Protein AF-A0A5V8U601-F1 (afdb_monomer_lite)

pLDDT: mean 76.25, std 15.04, range [41.66, 95.56]

Structure (mmCIF, N/CA/C/O backbone):
data_AF-A0A5V8U601-F1
#
_entry.id   AF-A0A5V8U601-F1
#
loop_
_atom_site.group_PDB
_atom_sit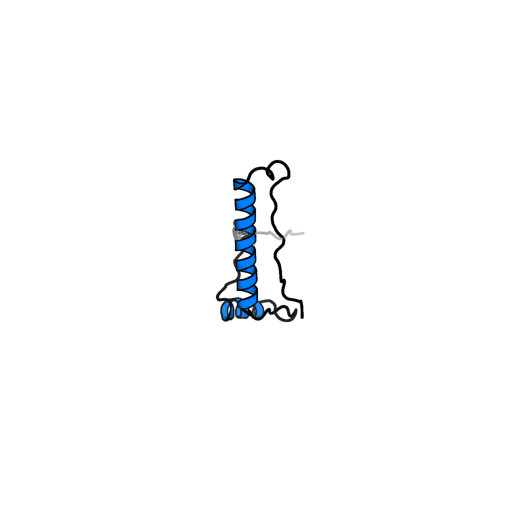e.id
_atom_site.type_symbol
_atom_site.label_atom_id
_atom_site.label_alt_id
_atom_site.label_comp_id
_atom_site.label_asym_id
_atom_site.label_entity_id
_atom_site.label_seq_id
_atom_site.pdbx_PDB_ins_code
_atom_site.Cartn_x
_atom_site.Cartn_y
_atom_site.Cartn_z
_atom_site.occupancy
_atom_site.B_iso_or_equiv
_atom_site.auth_seq_id
_atom_site.auth_comp_id
_atom_site.auth_asym_id
_atom_site.auth_atom_id
_atom_site.pdbx_PDB_model_num
ATOM 1 N N . MET A 1 1 ? 19.802 -7.777 -0.254 1.00 47.41 1 MET A N 1
ATOM 2 C CA . MET A 1 1 ? 18.414 -7.959 -0.720 1.00 47.41 1 MET A CA 1
ATOM 3 C C . MET A 1 1 ? 17.529 -7.400 0.376 1.00 47.41 1 MET A C 1
ATOM 5 O O . MET A 1 1 ? 17.734 -7.796 1.516 1.00 47.41 1 MET A O 1
ATOM 9 N N . ALA A 1 2 ? 16.700 -6.393 0.093 1.00 56.62 2 ALA A N 1
ATOM 10 C CA . ALA A 1 2 ? 15.783 -5.867 1.104 1.00 56.62 2 ALA A CA 1
ATOM 11 C C . ALA A 1 2 ? 14.822 -6.995 1.510 1.00 56.62 2 ALA A C 1
ATOM 13 O O . ALA A 1 2 ? 14.367 -7.736 0.639 1.00 56.62 2 ALA A O 1
ATOM 14 N N . ALA A 1 3 ? 14.598 -7.176 2.810 1.00 63.75 3 ALA A N 1
ATOM 15 C CA . ALA A 1 3 ? 13.650 -8.169 3.296 1.00 63.75 3 ALA A CA 1
ATOM 16 C C . ALA A 1 3 ? 12.241 -7.807 2.803 1.00 63.75 3 ALA A C 1
ATOM 18 O O . ALA A 1 3 ? 11.892 -6.625 2.765 1.00 63.75 3 ALA A O 1
ATOM 19 N N . LEU A 1 4 ? 11.461 -8.812 2.400 1.00 67.25 4 LEU A N 1
ATOM 20 C CA . LEU A 1 4 ? 10.045 -8.626 2.091 1.00 67.25 4 LEU A CA 1
ATOM 21 C C . LEU A 1 4 ? 9.331 -8.170 3.366 1.00 67.25 4 LEU A C 1
ATOM 23 O O . LEU A 1 4 ? 9.653 -8.629 4.462 1.00 67.25 4 LEU A O 1
ATOM 27 N N . LEU A 1 5 ? 8.395 -7.236 3.227 1.00 77.88 5 LEU A N 1
ATOM 28 C CA . LEU A 1 5 ? 7.604 -6.772 4.356 1.00 77.88 5 LEU A CA 1
ATOM 29 C C . LEU A 1 5 ? 6.583 -7.863 4.708 1.00 77.88 5 LEU A C 1
ATOM 31 O O . LEU A 1 5 ? 5.787 -8.249 3.856 1.00 77.88 5 LEU A O 1
ATOM 35 N N . GLU A 1 6 ? 6.623 -8.360 5.944 1.00 82.38 6 GLU A N 1
ATOM 36 C CA . GLU A 1 6 ? 5.767 -9.471 6.389 1.00 82.38 6 GLU A CA 1
ATOM 37 C C . GLU A 1 6 ? 4.395 -9.001 6.896 1.00 82.38 6 GLU A C 1
ATOM 39 O O . GLU A 1 6 ? 3.407 -9.719 6.771 1.00 82.38 6 GLU A O 1
ATOM 44 N N . SER A 1 7 ? 4.306 -7.786 7.441 1.00 87.25 7 SER A N 1
ATOM 45 C CA . SER A 1 7 ? 3.075 -7.255 8.030 1.00 87.25 7 SER A CA 1
ATOM 46 C C . SER A 1 7 ? 2.817 -5.811 7.627 1.00 87.25 7 SER A C 1
ATOM 48 O O . SER A 1 7 ? 3.743 -4.995 7.577 1.00 87.25 7 SER A O 1
ATOM 50 N N . ILE A 1 8 ? 1.546 -5.473 7.425 1.00 90.44 8 ILE A N 1
ATOM 51 C CA . ILE A 1 8 ? 1.120 -4.087 7.217 1.00 90.44 8 ILE A CA 1
ATOM 52 C C . ILE A 1 8 ? 1.285 -3.231 8.482 1.00 90.44 8 ILE A C 1
ATOM 54 O O . ILE A 1 8 ? 1.386 -3.739 9.598 1.00 90.44 8 ILE A O 1
ATOM 58 N N . ILE A 1 9 ? 1.259 -1.908 8.309 1.00 91.12 9 ILE A N 1
ATOM 59 C CA . ILE A 1 9 ? 1.044 -0.972 9.416 1.00 91.12 9 ILE A CA 1
ATOM 60 C C . ILE A 1 9 ? -0.473 -0.912 9.661 1.00 91.12 9 ILE A C 1
ATOM 62 O O . ILE A 1 9 ? -1.187 -0.410 8.790 1.00 91.12 9 ILE A O 1
ATOM 66 N N . PRO A 1 10 ? -0.983 -1.426 10.792 1.00 89.12 10 PRO A N 1
ATOM 67 C CA . PRO A 1 10 ? -2.417 -1.469 11.055 1.00 89.12 10 PRO A CA 1
ATOM 68 C C . PRO A 1 10 ? -3.007 -0.071 11.255 1.00 89.12 10 PRO A C 1
ATOM 70 O O . PRO A 1 10 ? -2.398 0.807 11.874 1.00 89.12 10 PRO A O 1
ATOM 73 N N . ALA A 1 11 ? -4.222 0.110 10.752 1.00 91.06 11 ALA A N 1
ATOM 74 C CA . ALA A 1 11 ? -5.074 1.246 11.057 1.00 91.06 11 ALA A CA 1
ATOM 75 C C . ALA A 1 11 ? -5.854 0.978 12.352 1.00 91.06 11 ALA A C 1
ATOM 77 O O . ALA A 1 11 ? -6.300 -0.143 12.596 1.00 91.06 11 ALA A O 1
ATOM 78 N N . TYR A 1 12 ? -6.046 2.016 13.163 1.00 90.81 12 TYR A N 1
ATOM 79 C CA . TYR A 1 12 ? -6.762 1.925 14.433 1.00 90.81 12 TYR A CA 1
ATOM 80 C C . TYR A 1 12 ? -7.856 2.991 14.518 1.00 90.81 12 TYR A C 1
ATOM 82 O O . TYR A 1 12 ? -7.658 4.100 14.005 1.00 90.81 12 TYR A O 1
ATOM 90 N N . PRO A 1 13 ? -8.977 2.699 15.197 1.00 90.38 13 PRO A N 1
ATOM 91 C CA . PRO A 1 13 ? -9.971 3.711 15.512 1.00 90.38 13 PRO A CA 1
ATOM 92 C C . PRO A 1 13 ? -9.406 4.748 16.491 1.00 90.38 13 PRO A C 1
ATOM 94 O O . PRO A 1 13 ? -8.475 4.483 17.257 1.00 90.38 13 PRO A O 1
ATOM 97 N N . TYR A 1 14 ? -9.997 5.945 16.505 1.00 89.12 14 TYR A N 1
ATOM 98 C CA . TYR A 1 14 ? -9.723 6.906 17.573 1.00 89.12 14 TYR A CA 1
ATOM 99 C C . TYR A 1 14 ? -10.174 6.339 18.921 1.00 89.12 14 TYR A C 1
ATOM 101 O O . TYR A 1 14 ? -11.170 5.624 19.005 1.00 89.12 14 TYR A O 1
ATOM 109 N N . THR A 1 15 ? -9.480 6.719 19.996 1.00 88.50 15 THR A N 1
ATOM 110 C CA . THR A 1 15 ? -9.727 6.201 21.355 1.00 88.50 15 THR A CA 1
ATOM 111 C C . THR A 1 15 ? -11.172 6.368 21.827 1.00 88.50 15 THR A C 1
ATOM 113 O O . THR A 1 15 ? -11.642 5.565 22.617 1.00 88.50 15 THR A O 1
ATOM 116 N N . GLN A 1 16 ? -11.876 7.382 21.324 1.00 89.50 16 GLN A N 1
ATOM 117 C CA . GLN A 1 16 ? -13.272 7.694 21.652 1.00 89.50 16 GLN A CA 1
ATOM 118 C C . GLN A 1 16 ? -14.284 6.698 21.067 1.00 89.50 16 GLN A C 1
ATOM 120 O O . GLN A 1 16 ? -15.413 6.646 21.537 1.00 89.50 16 GLN A O 1
ATOM 125 N N . TYR A 1 17 ? -13.898 5.949 20.031 1.00 86.62 17 TYR A N 1
ATOM 126 C CA . TYR A 1 17 ? -14.764 5.017 19.300 1.00 86.62 17 TYR A CA 1
ATOM 127 C C . TYR A 1 17 ? -14.332 3.560 19.473 1.00 86.62 17 TYR A C 1
ATOM 129 O O . TYR A 1 17 ? -14.825 2.679 18.780 1.00 86.62 17 TYR A O 1
ATOM 137 N N . ASN A 1 18 ? -13.392 3.303 20.381 1.00 86.12 18 ASN A N 1
ATOM 138 C CA . ASN A 1 18 ? -12.878 1.960 20.637 1.00 86.12 18 ASN A CA 1
ATOM 139 C C . ASN A 1 18 ? -13.917 1.063 21.336 1.00 86.12 18 ASN A C 1
ATOM 141 O O . ASN A 1 18 ? -13.817 -0.158 21.315 1.00 86.12 18 ASN A O 1
ATOM 145 N N . ASP A 1 19 ? -14.918 1.690 21.953 1.00 89.88 19 ASP A N 1
ATOM 146 C CA . ASP A 1 19 ? -15.990 1.031 22.695 1.00 89.88 19 ASP A CA 1
ATOM 147 C C . ASP A 1 19 ? -17.109 0.535 21.759 1.00 89.88 19 ASP A C 1
ATOM 149 O O . ASP A 1 19 ? -17.948 -0.268 22.167 1.00 89.88 19 ASP A O 1
ATOM 153 N N . ASP A 1 20 ? -17.140 1.036 20.518 1.00 92.44 20 ASP A N 1
ATOM 154 C CA . ASP A 1 20 ? -18.151 0.705 19.520 1.00 92.44 20 ASP A CA 1
ATOM 155 C C . ASP A 1 20 ? -17.709 -0.525 18.700 1.00 92.44 20 ASP A C 1
ATOM 157 O O . ASP A 1 20 ? -16.725 -0.454 17.951 1.00 92.44 20 ASP A O 1
ATOM 161 N N . PRO A 1 21 ? -18.421 -1.661 18.815 1.00 92.69 21 PRO A N 1
ATOM 162 C CA . PRO A 1 21 ? -18.032 -2.898 18.149 1.00 92.69 21 PRO A CA 1
ATOM 163 C C . PRO A 1 21 ? -18.129 -2.814 16.622 1.00 92.69 21 PRO A C 1
ATOM 165 O O . PRO A 1 21 ? -17.356 -3.491 15.942 1.00 92.69 21 PRO A O 1
ATOM 168 N N . ASP A 1 22 ? -19.024 -1.991 16.071 1.00 93.62 22 ASP A N 1
ATOM 169 C CA . ASP A 1 22 ? -19.192 -1.864 14.621 1.00 93.62 22 ASP A CA 1
ATOM 170 C C . ASP A 1 22 ? -18.015 -1.090 14.012 1.00 93.62 22 ASP A C 1
ATOM 172 O O . ASP A 1 22 ? -17.501 -1.449 12.947 1.00 93.62 22 ASP A O 1
ATOM 176 N N . ILE A 1 23 ? -17.534 -0.061 14.717 1.00 90.19 23 ILE 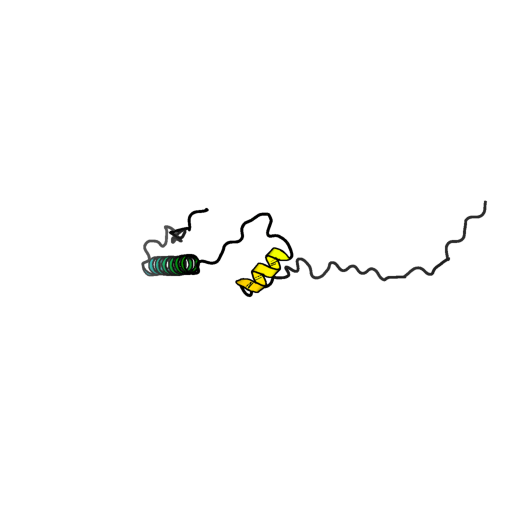A N 1
ATOM 177 C CA . ILE A 1 23 ? -16.368 0.719 14.288 1.00 90.19 23 ILE A CA 1
ATOM 178 C C . ILE A 1 23 ? -15.103 -0.137 14.364 1.00 90.19 23 ILE A C 1
ATOM 180 O O . ILE A 1 23 ? -14.346 -0.187 13.394 1.00 90.19 23 ILE A O 1
ATOM 184 N N . VAL A 1 24 ? -14.879 -0.848 15.472 1.00 92.38 24 VAL A N 1
ATOM 185 C CA . VAL A 1 24 ? -13.719 -1.746 15.610 1.00 92.38 24 VAL A CA 1
ATOM 186 C C . VAL A 1 24 ? -13.731 -2.825 14.520 1.00 92.38 24 VAL A C 1
ATOM 188 O O . VAL A 1 24 ? -12.719 -3.016 13.842 1.00 92.38 24 VAL A O 1
ATOM 191 N N . ALA A 1 25 ? -14.887 -3.448 14.263 1.00 92.62 25 ALA A N 1
ATOM 192 C CA . ALA A 1 25 ? -15.028 -4.464 13.221 1.00 92.62 25 ALA A CA 1
ATOM 193 C C . ALA A 1 25 ? -14.683 -3.937 11.816 1.00 92.62 25 ALA A C 1
ATOM 195 O 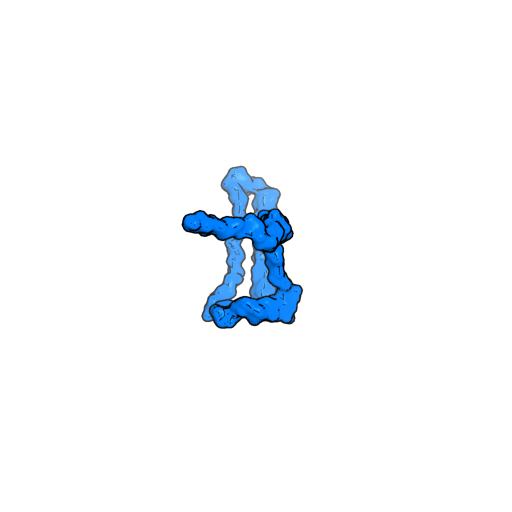O . ALA A 1 25 ? -14.101 -4.665 11.008 1.00 92.62 25 ALA A O 1
ATOM 196 N N . PHE A 1 26 ? -15.000 -2.672 11.516 1.00 93.88 26 PHE A N 1
ATOM 197 C CA . PHE A 1 26 ? -14.611 -2.044 10.252 1.00 93.88 26 PHE A CA 1
ATOM 198 C C . PHE A 1 26 ? -13.087 -1.933 10.105 1.00 93.88 26 PHE A C 1
ATOM 200 O O . PHE A 1 26 ? -12.543 -2.298 9.059 1.00 93.88 26 PHE A O 1
ATOM 207 N N . PHE A 1 27 ? -12.388 -1.458 11.141 1.00 93.88 27 PHE A N 1
ATOM 208 C CA . PHE A 1 27 ? -10.925 -1.345 11.112 1.00 93.88 27 PHE A CA 1
ATOM 209 C C . PHE A 1 27 ? -10.249 -2.717 11.025 1.00 93.88 27 PHE A C 1
ATOM 211 O O . PHE A 1 27 ? -9.296 -2.875 10.261 1.00 93.88 27 PHE A O 1
ATOM 218 N N . ASP A 1 28 ? -10.774 -3.725 11.721 1.00 93.81 28 ASP A N 1
ATOM 219 C CA . ASP A 1 28 ? -10.278 -5.102 11.626 1.00 93.81 28 ASP A CA 1
ATOM 220 C C . ASP A 1 28 ? -10.440 -5.672 10.212 1.00 93.81 28 ASP A C 1
ATOM 222 O O . ASP A 1 28 ? -9.502 -6.252 9.656 1.00 93.81 28 ASP A O 1
ATOM 226 N N . ALA A 1 29 ? -11.605 -5.468 9.590 1.00 94.44 29 ALA A N 1
ATOM 227 C CA . ALA A 1 29 ? -11.851 -5.896 8.216 1.00 94.44 29 ALA A CA 1
ATOM 228 C C . ALA A 1 29 ? -10.925 -5.179 7.219 1.00 94.44 29 ALA A C 1
ATOM 230 O O . ALA A 1 29 ? -10.373 -5.816 6.319 1.00 94.44 29 ALA A O 1
ATOM 231 N N . TYR A 1 30 ? -10.712 -3.873 7.401 1.00 94.94 30 TYR A N 1
ATOM 232 C CA . TYR A 1 30 ? -9.787 -3.091 6.584 1.00 94.94 30 TYR A CA 1
ATOM 233 C C . TYR A 1 30 ? -8.344 -3.594 6.713 1.00 94.94 30 TYR A C 1
ATOM 235 O O . TYR A 1 30 ? -7.677 -3.829 5.704 1.00 94.94 30 TYR A O 1
ATOM 243 N N . ASN A 1 31 ? -7.872 -3.814 7.942 1.00 94.75 31 ASN A N 1
ATOM 244 C CA . ASN A 1 31 ? -6.527 -4.323 8.205 1.00 94.75 31 ASN A CA 1
ATOM 245 C C . ASN A 1 31 ? -6.321 -5.713 7.600 1.00 94.75 31 ASN A C 1
ATOM 247 O O . ASN A 1 31 ? -5.274 -5.977 7.007 1.00 94.75 31 ASN A O 1
ATOM 251 N N . LYS A 1 32 ? -7.333 -6.583 7.689 1.00 95.56 32 LYS A N 1
ATOM 252 C CA . LYS A 1 32 ? -7.305 -7.902 7.055 1.00 95.56 32 LYS A CA 1
ATOM 253 C C . LYS A 1 32 ? -7.185 -7.799 5.534 1.00 95.56 32 LYS A C 1
ATOM 255 O O . LYS A 1 32 ? -6.317 -8.444 4.956 1.00 95.56 32 LYS A O 1
ATOM 260 N N . LEU A 1 33 ? -8.002 -6.961 4.896 1.00 94.94 33 LEU A N 1
ATOM 261 C CA . LEU A 1 33 ? -7.950 -6.759 3.446 1.00 94.94 33 LEU A CA 1
ATOM 262 C C . LEU A 1 33 ? -6.590 -6.194 2.998 1.00 94.94 33 LEU A C 1
ATOM 264 O O . LEU A 1 33 ? -6.030 -6.618 1.990 1.00 94.94 33 LEU A O 1
ATOM 268 N N . ALA A 1 34 ? -6.033 -5.252 3.757 1.00 92.69 34 ALA A N 1
ATOM 269 C CA . ALA A 1 34 ? -4.715 -4.695 3.478 1.00 92.69 34 ALA A CA 1
ATOM 270 C C . ALA A 1 34 ? -3.598 -5.749 3.597 1.00 92.69 34 ALA A C 1
ATOM 272 O O . ALA A 1 34 ? -2.695 -5.768 2.758 1.00 92.69 34 ALA A O 1
ATOM 273 N N . GLN A 1 35 ? -3.672 -6.646 4.587 1.00 92.62 35 GLN A N 1
ATOM 274 C CA . GLN A 1 35 ? -2.739 -7.769 4.698 1.00 92.62 35 GLN A CA 1
ATOM 275 C C . GLN A 1 35 ? -2.875 -8.734 3.511 1.00 92.62 35 GLN A C 1
ATOM 277 O O . GLN A 1 35 ? -1.861 -9.123 2.940 1.00 92.62 35 GLN A O 1
ATOM 282 N N . GLU A 1 36 ? -4.098 -9.047 3.070 1.00 93.19 36 GLU A N 1
ATOM 283 C CA . GLU A 1 36 ? -4.328 -9.893 1.887 1.00 93.19 36 GLU A CA 1
ATOM 284 C C . GLU A 1 36 ? -3.684 -9.303 0.618 1.00 93.19 36 GLU A C 1
ATOM 286 O O . GLU A 1 36 ? -3.083 -10.038 -0.170 1.00 93.19 36 GLU A O 1
ATOM 291 N N . TYR A 1 37 ? -3.732 -7.979 0.429 1.00 89.50 37 TYR A N 1
ATOM 292 C CA . TYR A 1 37 ? -3.021 -7.325 -0.676 1.00 89.50 37 TYR A CA 1
ATOM 293 C C . TYR A 1 37 ? -1.498 -7.423 -0.543 1.00 89.50 37 TYR A C 1
ATOM 295 O O . TYR A 1 37 ? -0.823 -7.682 -1.540 1.00 89.50 37 TYR A O 1
ATOM 303 N N . LEU A 1 38 ? -0.946 -7.228 0.659 1.00 87.69 38 LEU A N 1
ATOM 304 C CA . LEU A 1 38 ? 0.494 -7.372 0.896 1.00 87.69 38 LEU A CA 1
ATOM 305 C C . LEU A 1 38 ? 0.960 -8.803 0.595 1.00 87.69 38 LEU A C 1
ATOM 307 O O . LEU A 1 38 ? 1.949 -8.994 -0.114 1.00 87.69 38 LEU A O 1
ATOM 311 N N . ASP A 1 39 ? 0.210 -9.798 1.063 1.00 90.06 39 ASP A N 1
ATOM 312 C CA . ASP A 1 39 ? 0.486 -11.211 0.810 1.00 90.06 39 ASP A CA 1
ATOM 313 C C . ASP A 1 39 ? 0.404 -11.529 -0.689 1.00 90.06 39 ASP A C 1
ATOM 315 O O . ASP A 1 39 ? 1.263 -12.228 -1.231 1.00 90.06 39 ASP A O 1
ATOM 319 N N . TYR A 1 40 ? -0.591 -10.980 -1.392 1.00 87.50 40 TYR A N 1
ATOM 320 C CA . TYR A 1 40 ? -0.701 -11.099 -2.845 1.00 87.50 40 TYR A CA 1
ATOM 321 C C . TYR A 1 40 ? 0.512 -10.495 -3.569 1.00 87.50 40 TYR A C 1
ATOM 323 O O . TYR A 1 40 ? 1.093 -11.151 -4.437 1.00 87.50 40 TYR A O 1
ATOM 331 N N . PHE A 1 41 ? 0.949 -9.289 -3.191 1.00 81.12 41 PHE A N 1
ATOM 332 C CA . PHE A 1 41 ? 2.135 -8.653 -3.776 1.00 81.12 41 PHE A CA 1
ATOM 333 C C . PHE A 1 41 ? 3.422 -9.435 -3.503 1.00 81.12 41 PHE A C 1
ATOM 335 O O . PHE A 1 41 ? 4.248 -9.584 -4.405 1.00 81.12 41 PHE A O 1
ATOM 342 N N . ASN A 1 42 ? 3.579 -9.974 -2.295 1.00 82.69 42 ASN A N 1
ATOM 343 C CA . ASN A 1 42 ? 4.720 -10.818 -1.947 1.00 82.69 42 ASN A CA 1
ATOM 344 C C . ASN A 1 42 ? 4.724 -12.129 -2.762 1.00 82.69 42 ASN A C 1
ATOM 346 O O . ASN A 1 42 ? 5.780 -12.568 -3.217 1.00 82.69 42 ASN A O 1
ATOM 350 N N . ASN A 1 43 ? 3.551 -12.725 -3.009 1.00 84.75 43 ASN A N 1
ATOM 351 C CA . ASN A 1 43 ? 3.405 -13.953 -3.803 1.00 84.75 43 ASN A CA 1
ATOM 352 C C . ASN A 1 43 ? 3.593 -13.751 -5.310 1.00 84.75 43 ASN A C 1
ATOM 354 O O . ASN A 1 43 ? 4.023 -14.668 -6.009 1.00 84.75 43 ASN A O 1
ATOM 358 N N . LEU A 1 44 ? 3.287 -12.558 -5.817 1.00 79.44 44 LEU A N 1
ATOM 359 C CA . LEU A 1 44 ? 3.439 -12.190 -7.224 1.00 79.44 44 LEU A CA 1
ATOM 360 C C . LEU A 1 44 ? 4.895 -12.304 -7.724 1.00 79.44 44 LEU A C 1
ATOM 362 O O . LEU A 1 44 ? 5.110 -12.351 -8.933 1.00 79.44 44 LEU A O 1
ATOM 366 N N . ASN A 1 45 ? 5.878 -12.375 -6.809 1.00 69.44 45 ASN A N 1
ATOM 367 C CA . ASN A 1 45 ? 7.313 -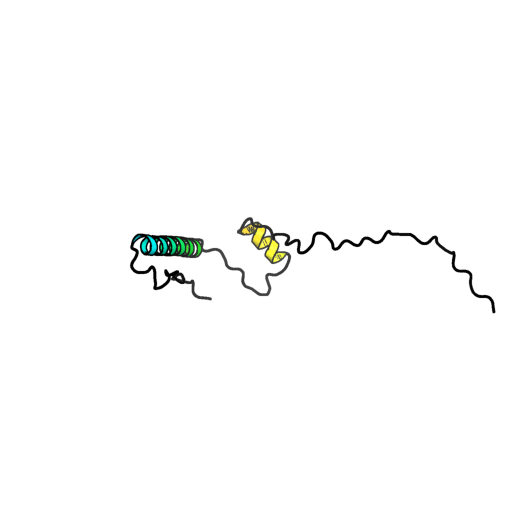12.539 -7.078 1.00 69.44 45 ASN A CA 1
ATOM 368 C C . ASN A 1 45 ? 7.803 -11.663 -8.245 1.00 69.44 45 ASN A C 1
ATOM 370 O O . ASN A 1 45 ? 8.579 -12.095 -9.102 1.00 69.44 45 ASN A O 1
ATOM 374 N N . LEU A 1 46 ? 7.289 -10.431 -8.307 1.00 70.25 46 LEU A N 1
ATOM 375 C CA . LEU A 1 46 ? 7.600 -9.516 -9.391 1.00 70.25 46 LEU A CA 1
ATOM 376 C C . LEU A 1 46 ? 9.069 -9.100 -9.268 1.00 70.25 46 LEU A C 1
ATOM 378 O O . LEU A 1 46 ? 9.497 -8.657 -8.196 1.00 70.25 46 LEU A O 1
ATOM 382 N N . PRO A 1 47 ? 9.867 -9.234 -10.340 1.00 68.44 47 PRO A N 1
ATOM 383 C CA . PRO A 1 47 ? 11.263 -8.839 -10.301 1.00 68.44 47 PRO A CA 1
ATOM 384 C C . PRO A 1 47 ? 11.365 -7.327 -10.074 1.00 68.44 47 PRO A C 1
ATOM 386 O O . PRO A 1 47 ? 10.987 -6.518 -10.919 1.00 68.44 47 PRO A O 1
ATOM 389 N N . CYS A 1 48 ? 11.883 -6.943 -8.910 1.00 68.31 48 CYS A N 1
ATOM 390 C CA . CYS A 1 48 ? 12.079 -5.551 -8.535 1.00 68.31 48 CYS A CA 1
ATOM 391 C C . CYS A 1 48 ? 13.392 -5.022 -9.136 1.00 68.31 48 CYS A C 1
ATOM 393 O O . CYS A 1 48 ? 14.487 -5.431 -8.745 1.00 68.31 48 CYS A O 1
ATOM 395 N N . TRP A 1 49 ? 13.281 -4.109 -10.102 1.00 68.62 49 TRP A N 1
ATOM 396 C CA . TRP A 1 49 ? 14.407 -3.570 -10.869 1.00 68.62 49 TRP A CA 1
ATOM 397 C C . TRP A 1 49 ? 14.904 -2.244 -10.274 1.00 68.62 49 TRP A C 1
ATOM 399 O O . TRP A 1 49 ? 14.729 -1.181 -10.856 1.00 68.62 49 TRP A O 1
ATOM 409 N N . THR A 1 50 ? 15.528 -2.294 -9.095 1.00 64.44 50 THR A N 1
ATOM 410 C CA . THR A 1 50 ? 15.989 -1.102 -8.341 1.00 64.44 50 THR A CA 1
ATOM 411 C C . THR A 1 50 ? 17.413 -0.648 -8.671 1.00 64.44 50 THR A C 1
ATOM 413 O O . THR A 1 50 ? 17.985 0.179 -7.960 1.00 64.44 50 THR A O 1
ATOM 416 N N . SER A 1 51 ? 18.023 -1.182 -9.732 1.00 76.50 51 SER A N 1
ATOM 417 C CA . SER A 1 51 ? 19.380 -0.782 -10.112 1.00 76.50 51 SER A CA 1
ATOM 418 C C . SER A 1 51 ? 19.396 0.674 -10.598 1.00 76.50 51 SER A C 1
ATOM 420 O O . SER A 1 51 ? 18.622 1.004 -11.496 1.00 76.50 51 SER A O 1
ATOM 422 N N . PRO A 1 52 ? 20.321 1.528 -10.116 1.00 76.00 52 PRO A N 1
ATOM 423 C CA . PRO A 1 52 ? 20.486 2.896 -10.619 1.00 76.00 52 PRO A CA 1
ATOM 424 C C . PRO A 1 52 ? 20.799 2.976 -12.120 1.00 76.00 52 PRO A C 1
ATOM 426 O O . PRO A 1 52 ? 20.667 4.035 -12.722 1.00 76.00 52 PRO A O 1
ATOM 429 N N . ALA A 1 53 ? 21.229 1.868 -12.730 1.00 77.44 53 ALA A N 1
ATOM 430 C CA . ALA A 1 53 ? 21.462 1.780 -14.168 1.00 77.44 53 ALA A CA 1
ATOM 431 C C . ALA A 1 53 ? 20.160 1.648 -14.986 1.00 77.44 53 ALA A C 1
ATOM 433 O O . ALA A 1 53 ? 20.179 1.847 -16.198 1.00 77.44 53 ALA A O 1
ATOM 434 N N . ILE A 1 54 ? 19.034 1.314 -14.347 1.00 78.88 54 ILE A N 1
ATOM 435 C CA . ILE A 1 54 ? 17.735 1.115 -14.996 1.00 78.88 54 ILE A CA 1
ATOM 436 C C . ILE A 1 54 ? 16.957 2.428 -14.919 1.00 78.88 54 ILE A C 1
ATOM 438 O O . ILE A 1 54 ? 16.205 2.684 -13.983 1.00 78.88 54 ILE A O 1
ATOM 442 N N . THR A 1 55 ? 17.194 3.300 -15.897 1.00 80.69 55 THR A N 1
ATOM 443 C CA . THR A 1 55 ? 16.587 4.637 -15.974 1.00 80.69 55 THR A CA 1
ATOM 444 C C . THR A 1 55 ? 16.134 4.957 -17.399 1.00 80.69 55 THR A C 1
ATOM 446 O O . THR A 1 55 ? 16.525 4.285 -18.354 1.00 80.69 55 THR A O 1
ATOM 449 N N . GLY A 1 56 ? 15.281 5.977 -17.541 1.00 82.69 56 GLY A N 1
ATOM 450 C CA . GLY A 1 56 ? 14.801 6.458 -18.841 1.00 82.69 56 GLY A CA 1
ATOM 451 C C . GLY A 1 56 ? 14.047 5.392 -19.640 1.00 82.69 56 GLY A C 1
ATOM 452 O O . GLY A 1 56 ? 13.192 4.696 -19.097 1.00 82.69 56 GLY A O 1
ATOM 453 N N . GLU A 1 57 ? 14.401 5.248 -20.918 1.00 84.69 57 GLU A N 1
ATOM 454 C CA . GLU A 1 57 ? 13.749 4.328 -21.862 1.00 84.69 57 GLU A CA 1
ATOM 455 C C . GLU A 1 57 ? 13.830 2.859 -21.432 1.00 84.69 57 GLU A C 1
ATOM 457 O O . GLU A 1 57 ? 12.899 2.098 -21.676 1.00 84.69 57 GLU A O 1
ATOM 462 N N . LEU A 1 58 ? 14.910 2.447 -20.754 1.00 82.31 58 LEU A N 1
ATOM 463 C CA . LEU A 1 58 ? 15.031 1.076 -20.249 1.00 82.31 58 LEU A CA 1
ATOM 464 C C . LEU A 1 58 ? 13.993 0.798 -19.156 1.00 82.31 58 LEU A C 1
ATOM 466 O O . LEU A 1 58 ? 13.411 -0.283 -19.117 1.00 82.31 58 LEU A O 1
ATOM 470 N N . LEU A 1 59 ? 13.739 1.779 -18.288 1.00 82.38 59 LEU A N 1
ATOM 471 C CA . LEU A 1 59 ? 12.700 1.674 -17.267 1.00 82.38 59 LEU A CA 1
ATOM 472 C C . LEU A 1 59 ? 11.306 1.634 -17.908 1.00 82.38 59 LEU A C 1
ATOM 474 O O . LEU A 1 59 ? 10.482 0.818 -17.504 1.00 82.38 59 LEU A O 1
ATOM 478 N N . ASP A 1 60 ? 11.067 2.460 -18.928 1.00 83.06 60 ASP A N 1
ATOM 479 C CA . ASP A 1 60 ? 9.789 2.488 -19.649 1.00 83.06 60 ASP A CA 1
ATOM 480 C C . ASP A 1 60 ? 9.547 1.177 -20.426 1.00 83.06 60 ASP A C 1
ATOM 482 O O . ASP A 1 60 ? 8.430 0.660 -20.435 1.00 83.06 60 ASP A O 1
ATOM 486 N N . TRP A 1 61 ? 10.594 0.581 -21.009 1.00 84.56 61 TRP A N 1
ATOM 487 C CA . TRP A 1 61 ? 10.521 -0.726 -21.671 1.00 84.56 61 TRP A CA 1
ATOM 488 C C . TRP A 1 61 ? 10.205 -1.858 -20.687 1.00 84.56 61 TRP A C 1
ATOM 490 O O . TRP A 1 61 ? 9.371 -2.712 -20.981 1.00 84.56 61 TRP A O 1
ATOM 500 N N . ILE A 1 62 ? 10.827 -1.857 -19.502 1.00 83.00 62 ILE A N 1
ATOM 501 C CA . ILE A 1 62 ? 10.539 -2.840 -18.445 1.00 83.00 62 ILE A CA 1
ATOM 502 C C . ILE A 1 62 ? 9.105 -2.669 -17.923 1.00 83.00 62 ILE A C 1
ATOM 504 O O . ILE A 1 62 ? 8.403 -3.667 -17.753 1.00 83.00 62 ILE A O 1
ATOM 508 N N . ALA A 1 63 ? 8.657 -1.430 -17.695 1.00 81.31 63 ALA A N 1
ATOM 509 C CA . ALA A 1 63 ? 7.296 -1.125 -17.253 1.00 81.31 63 ALA A CA 1
ATOM 510 C C . ALA A 1 63 ? 6.248 -1.630 -18.259 1.00 81.31 63 ALA A C 1
ATOM 512 O O . ALA A 1 63 ? 5.368 -2.412 -17.894 1.00 81.31 63 ALA A O 1
ATOM 513 N N . ALA A 1 64 ? 6.404 -1.286 -19.538 1.00 85.12 64 ALA A N 1
ATOM 514 C CA . ALA A 1 64 ? 5.477 -1.713 -20.580 1.00 85.12 64 ALA A CA 1
ATOM 515 C C . ALA A 1 64 ? 5.560 -3.224 -20.857 1.00 85.12 64 ALA A C 1
ATOM 517 O O . ALA A 1 64 ? 4.540 -3.869 -21.088 1.00 85.12 64 ALA A O 1
ATOM 518 N N . GLY A 1 65 ? 6.764 -3.802 -20.833 1.00 81.44 65 GLY A N 1
ATOM 519 C CA . GLY A 1 65 ? 6.997 -5.198 -21.202 1.00 81.44 65 GLY A CA 1
ATOM 520 C C . GLY A 1 65 ? 6.631 -6.209 -20.117 1.00 81.44 65 GLY A C 1
ATOM 521 O O . GLY A 1 65 ? 6.049 -7.245 -20.428 1.00 81.44 65 GLY A O 1
ATOM 522 N N . ILE A 1 66 ? 6.974 -5.935 -18.854 1.00 81.75 66 ILE A N 1
ATOM 523 C CA . ILE A 1 66 ? 6.734 -6.863 -17.734 1.00 81.75 66 ILE A CA 1
ATOM 524 C C . ILE A 1 66 ? 5.404 -6.560 -17.050 1.00 81.75 66 ILE A C 1
ATOM 526 O O . ILE A 1 66 ? 4.655 -7.479 -16.730 1.00 81.75 66 ILE A O 1
ATOM 530 N N . TYR A 1 67 ? 5.121 -5.279 -16.818 1.00 80.25 67 TYR A N 1
ATOM 531 C CA . TYR A 1 67 ? 3.982 -4.855 -16.006 1.00 80.25 67 TYR A CA 1
ATOM 532 C C . TYR A 1 67 ? 2.771 -4.436 -16.845 1.00 80.25 67 TYR A C 1
ATOM 534 O O . TYR A 1 67 ? 1.687 -4.278 -16.293 1.00 80.25 67 TYR A O 1
ATOM 542 N N . GLY A 1 68 ? 2.929 -4.278 -18.166 1.00 82.81 68 GLY A N 1
ATOM 543 C CA . GLY A 1 68 ? 1.856 -3.810 -19.048 1.00 82.81 68 GLY A CA 1
ATOM 544 C C . GLY A 1 68 ? 1.448 -2.358 -18.791 1.00 82.81 68 GLY A C 1
ATOM 545 O O . GLY A 1 68 ? 0.402 -1.931 -19.269 1.00 82.81 68 GLY A O 1
ATOM 546 N N . GLU A 1 69 ? 2.263 -1.609 -18.044 1.00 81.19 69 GLU A N 1
ATOM 547 C CA . GLU A 1 69 ? 1.958 -0.255 -17.592 1.00 81.19 69 GLU A CA 1
ATOM 548 C C . GLU A 1 69 ? 2.803 0.762 -18.363 1.00 81.19 69 GLU A C 1
ATOM 550 O O . GLU A 1 69 ? 4.008 0.581 -18.556 1.00 81.19 69 GLU A O 1
ATOM 555 N N . SER A 1 70 ? 2.181 1.859 -18.792 1.00 82.69 70 SER A N 1
ATOM 556 C CA . SER A 1 70 ? 2.877 2.975 -19.438 1.00 82.69 70 SER A CA 1
ATOM 557 C C . SER A 1 70 ? 3.056 4.135 -18.469 1.00 82.69 70 SER A C 1
ATOM 559 O O . SER A 1 70 ? 2.171 4.407 -17.663 1.00 82.69 70 SER A O 1
ATOM 561 N N . ARG A 1 71 ? 4.158 4.884 -18.588 1.00 77.62 71 ARG A N 1
ATOM 562 C CA . ARG A 1 71 ? 4.381 6.086 -17.776 1.00 77.62 71 ARG A CA 1
ATOM 563 C C . ARG A 1 71 ? 3.210 7.076 -17.943 1.00 77.62 71 ARG A C 1
ATOM 565 O O . ARG A 1 71 ? 2.999 7.553 -19.061 1.00 77.62 71 ARG A O 1
ATOM 572 N N . PRO A 1 72 ? 2.487 7.444 -16.868 1.00 77.69 72 PRO A N 1
ATOM 573 C CA . PRO A 1 72 ? 1.437 8.446 -16.962 1.00 77.69 72 PRO A CA 1
ATOM 574 C C . PRO A 1 72 ? 2.054 9.819 -17.236 1.00 77.69 72 PRO A C 1
ATOM 576 O O . PRO A 1 72 ? 3.015 10.238 -16.585 1.00 77.69 72 PRO A O 1
ATOM 579 N N . LEU A 1 73 ? 1.489 10.537 -18.205 1.00 77.00 73 LEU A N 1
ATOM 580 C CA . LEU A 1 73 ? 1.832 11.931 -18.454 1.00 77.00 73 LEU A CA 1
ATOM 581 C C . LEU A 1 73 ? 1.195 12.779 -17.353 1.00 77.00 73 LEU A C 1
ATOM 583 O O . LEU A 1 73 ? -0.007 13.032 -17.357 1.00 77.00 73 LEU A O 1
ATOM 587 N N . LEU A 1 74 ? 2.007 13.216 -16.394 1.00 68.50 74 LEU A N 1
ATOM 588 C CA . LEU A 1 74 ? 1.588 14.228 -15.434 1.00 68.50 74 LEU A CA 1
ATOM 589 C C . LEU A 1 74 ? 1.630 15.582 -16.140 1.00 68.50 74 LEU A C 1
ATOM 591 O O . LEU A 1 74 ? 2.684 16.205 -16.264 1.00 68.50 74 LEU A O 1
ATOM 595 N N . GLN A 1 75 ? 0.484 16.020 -16.653 1.00 65.19 75 GLN A N 1
ATOM 596 C CA . GLN A 1 75 ? 0.336 17.354 -17.218 1.00 65.19 75 GLN A CA 1
ATOM 597 C C . GLN A 1 75 ? 0.255 18.364 -16.063 1.00 65.19 75 GL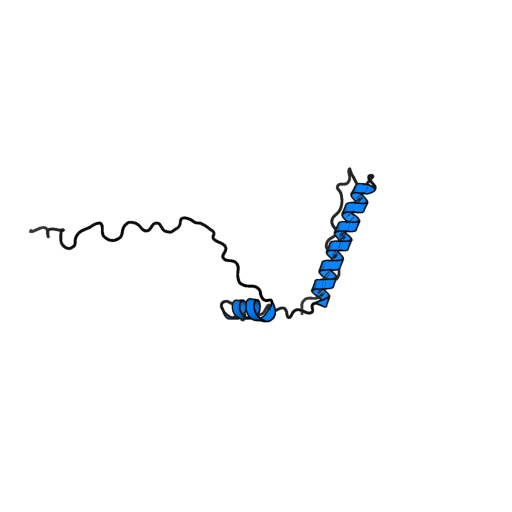N A C 1
ATOM 599 O O . GLN A 1 75 ? -0.790 18.547 -15.449 1.00 65.19 75 GLN A O 1
ATOM 604 N N . ILE A 1 76 ? 1.393 18.977 -15.724 1.00 66.62 76 ILE A N 1
ATOM 605 C CA . ILE A 1 76 ? 1.521 19.911 -14.586 1.00 66.62 76 ILE A CA 1
ATOM 606 C C . ILE A 1 76 ? 0.925 21.297 -14.923 1.00 66.62 76 ILE A C 1
ATOM 608 O O . ILE A 1 76 ? 0.622 22.082 -14.028 1.00 66.62 76 ILE A O 1
ATOM 612 N N . SER A 1 77 ? 0.679 21.591 -16.203 1.00 54.88 77 SER A N 1
ATOM 613 C CA . SER A 1 77 ? -0.104 22.745 -16.651 1.00 54.88 77 SER A CA 1
ATOM 614 C C . SER A 1 77 ? -0.641 22.529 -18.071 1.00 54.88 77 SER A C 1
ATOM 616 O O . SER A 1 77 ? 0.020 21.922 -18.911 1.00 54.88 77 SER A O 1
ATOM 618 N N . GLU A 1 78 ? -1.850 23.019 -18.353 1.00 54.97 78 GLU A N 1
ATOM 619 C CA . GLU A 1 78 ? -2.404 23.108 -19.717 1.00 54.97 78 GLU A CA 1
ATOM 620 C C . GLU A 1 78 ? -1.903 24.360 -20.465 1.00 54.97 78 GLU A C 1
ATOM 622 O O . GLU A 1 78 ? -1.876 24.379 -21.690 1.00 54.97 78 GLU A O 1
ATOM 627 N N . ASP A 1 79 ? -1.347 25.342 -19.746 1.00 53.69 79 ASP A N 1
ATOM 628 C CA . ASP A 1 79 ? -0.985 26.656 -20.288 1.00 53.69 79 ASP A CA 1
ATOM 629 C C . ASP A 1 79 ? 0.501 27.007 -20.119 1.00 53.69 79 ASP A C 1
ATOM 631 O O . ASP A 1 79 ? 0.876 27.950 -19.424 1.00 53.69 79 ASP A O 1
ATOM 635 N N . ALA A 1 80 ? 1.388 26.272 -20.788 1.00 50.12 80 ALA A N 1
ATOM 636 C CA . ALA A 1 80 ? 2.769 26.725 -20.999 1.00 50.12 80 ALA A CA 1
ATOM 637 C C . ALA A 1 80 ? 3.163 26.733 -22.480 1.00 50.12 80 ALA A C 1
ATOM 639 O O . ALA A 1 80 ? 4.325 26.547 -22.835 1.00 50.12 80 ALA A O 1
ATOM 640 N N . ILE A 1 81 ? 2.201 27.002 -23.362 1.00 48.59 81 ILE A N 1
ATOM 641 C CA . ILE A 1 81 ? 2.497 27.426 -24.727 1.00 48.59 81 ILE A CA 1
ATOM 642 C C . ILE A 1 81 ? 2.026 28.870 -24.872 1.00 48.59 81 ILE A C 1
ATOM 644 O O . ILE A 1 81 ? 1.072 29.173 -25.582 1.00 48.59 81 ILE A O 1
ATOM 648 N N . ALA A 1 82 ? 2.755 29.798 -24.250 1.00 50.47 82 ALA A N 1
ATOM 649 C CA . ALA A 1 82 ? 2.815 31.154 -24.779 1.00 50.47 82 ALA A CA 1
ATOM 650 C C . ALA A 1 82 ? 3.569 31.098 -26.121 1.00 50.47 82 ALA A C 1
ATOM 652 O O . ALA A 1 82 ? 4.724 31.505 -26.236 1.00 50.47 82 ALA A O 1
ATOM 653 N N . ARG A 1 83 ? 2.920 30.561 -27.163 1.00 50.97 83 ARG A N 1
ATOM 654 C CA . ARG A 1 83 ? 3.272 30.871 -28.549 1.00 50.97 83 ARG A CA 1
ATOM 655 C C . ARG A 1 83 ? 2.854 32.321 -28.749 1.00 50.97 83 ARG A C 1
ATOM 657 O O . ARG A 1 83 ? 1.765 32.605 -29.235 1.00 50.97 83 ARG A O 1
ATOM 664 N N . GLY A 1 84 ? 3.719 33.244 -28.331 1.00 56.72 84 GLY A N 1
ATOM 665 C CA . GLY A 1 84 ? 3.687 34.591 -28.887 1.00 56.72 84 GLY A CA 1
ATOM 666 C C . GLY A 1 84 ? 3.658 34.466 -30.411 1.00 56.72 84 GLY A C 1
ATOM 667 O O . GLY A 1 84 ? 4.300 33.568 -30.964 1.00 56.72 84 GLY A O 1
ATOM 668 N N . ALA A 1 85 ? 2.852 35.292 -31.078 1.00 57.56 85 ALA A N 1
ATOM 669 C CA . ALA A 1 85 ? 2.691 35.217 -32.523 1.00 57.56 85 ALA A CA 1
ATOM 670 C C . ALA A 1 85 ? 4.071 35.244 -33.200 1.00 57.56 85 ALA A C 1
ATOM 672 O O . ALA A 1 85 ? 4.837 36.195 -33.035 1.00 57.56 85 ALA A O 1
ATOM 673 N N . TYR A 1 86 ? 4.401 34.186 -33.944 1.00 48.88 86 TYR A N 1
ATOM 674 C CA . TYR A 1 86 ? 5.564 34.207 -34.819 1.00 48.88 86 TYR A CA 1
ATOM 675 C C . TYR A 1 86 ? 5.346 35.322 -35.849 1.00 48.88 86 TYR A C 1
ATOM 677 O O . TYR A 1 86 ? 4.320 35.334 -36.526 1.00 48.88 86 TYR A O 1
ATOM 685 N N . ASN A 1 87 ? 6.342 36.199 -36.009 1.00 54.59 87 ASN A N 1
ATOM 686 C CA . ASN A 1 87 ? 6.472 37.097 -37.162 1.00 54.59 87 ASN A CA 1
ATOM 687 C C . ASN A 1 87 ? 5.584 38.369 -37.174 1.00 54.59 87 ASN A C 1
ATOM 689 O O . ASN A 1 87 ? 4.956 38.677 -38.181 1.00 54.59 87 ASN A O 1
ATOM 693 N N . THR A 1 88 ? 5.552 39.155 -36.091 1.00 56.28 88 THR A N 1
ATOM 694 C CA . THR A 1 88 ? 4.886 40.482 -36.071 1.00 56.28 88 THR A CA 1
ATOM 695 C C . THR A 1 88 ? 5.763 41.654 -36.534 1.00 56.28 88 THR A C 1
ATOM 697 O O . THR A 1 88 ? 5.316 42.797 -36.486 1.00 56.28 88 THR A O 1
ATOM 700 N N . ILE A 1 89 ? 6.995 41.408 -36.995 1.00 58.44 89 ILE A N 1
ATOM 701 C CA . ILE A 1 89 ? 7.891 42.459 -37.497 1.00 58.44 89 ILE A CA 1
ATOM 702 C C . ILE A 1 89 ? 8.348 42.081 -38.909 1.00 58.44 89 ILE A C 1
ATOM 704 O O . ILE A 1 89 ? 8.978 41.043 -39.100 1.00 58.44 89 ILE A O 1
ATOM 708 N N . GLU A 1 90 ? 8.023 42.917 -39.897 1.00 61.59 90 GLU A N 1
ATOM 709 C CA . GLU A 1 90 ? 8.488 42.745 -41.276 1.00 61.59 90 GLU A CA 1
ATOM 710 C C . GLU A 1 90 ? 10.015 42.898 -41.366 1.00 61.59 90 GLU A C 1
ATOM 712 O O . GLU A 1 90 ? 10.631 43.728 -40.689 1.00 61.59 90 GLU A O 1
ATOM 717 N N . TYR A 1 91 ? 10.639 42.077 -42.213 1.00 49.47 91 TYR A N 1
ATOM 718 C CA . TYR A 1 91 ? 12.083 42.088 -42.427 1.00 49.47 91 TYR A CA 1
ATOM 719 C C . TYR A 1 91 ? 12.526 43.457 -42.976 1.00 49.47 91 TYR A C 1
ATOM 721 O O . TYR A 1 91 ? 11.921 43.976 -43.910 1.00 49.47 91 TYR A O 1
ATOM 729 N N . ASN A 1 92 ? 13.640 43.991 -42.461 1.00 53.47 92 ASN A N 1
ATOM 730 C CA . ASN A 1 92 ? 14.368 45.136 -43.034 1.00 53.47 92 ASN A CA 1
ATOM 731 C C . ASN A 1 92 ? 13.800 46.559 -42.801 1.00 53.47 92 ASN A C 1
ATOM 733 O O . ASN A 1 92 ? 14.075 47.453 -43.597 1.00 53.47 92 ASN A O 1
ATOM 737 N N . ASN A 1 93 ? 13.068 46.811 -41.707 1.00 59.00 93 ASN A N 1
ATOM 738 C CA . ASN A 1 93 ? 12.492 48.143 -41.428 1.00 59.00 93 ASN A CA 1
ATOM 739 C C . ASN A 1 93 ? 13.310 49.040 -40.466 1.00 59.00 93 ASN A C 1
ATOM 741 O O . ASN A 1 93 ? 12.842 50.096 -40.042 1.00 59.00 93 ASN A O 1
ATOM 745 N N . VAL A 1 94 ? 14.534 48.645 -40.092 1.00 60.22 94 VAL A N 1
ATOM 746 C CA . VAL A 1 94 ? 15.410 49.482 -39.252 1.00 60.22 94 VAL A CA 1
ATOM 747 C C . VAL A 1 94 ? 16.313 50.322 -40.155 1.00 60.22 94 VAL A C 1
ATOM 749 O O . VAL A 1 94 ? 17.259 49.809 -40.750 1.00 60.22 94 VAL A O 1
ATOM 752 N N . ALA A 1 95 ? 16.031 51.622 -40.262 1.00 63.81 95 ALA A N 1
ATOM 753 C CA . ALA A 1 95 ? 16.908 52.552 -40.964 1.00 63.81 95 ALA A CA 1
ATOM 754 C C . ALA A 1 95 ? 18.237 52.698 -40.202 1.00 63.81 95 ALA A C 1
ATOM 756 O O . ALA A 1 95 ? 18.254 53.050 -39.022 1.00 63.81 95 ALA A O 1
ATOM 757 N N . TYR A 1 96 ? 19.360 52.444 -40.874 1.00 55.56 96 TYR A N 1
ATOM 758 C CA . TYR A 1 96 ? 20.691 52.701 -40.324 1.00 55.56 96 TYR A CA 1
ATOM 759 C C . TYR A 1 96 ? 20.860 54.204 -40.069 1.00 55.56 96 TYR A C 1
ATOM 761 O O . TYR A 1 96 ? 20.719 55.018 -40.986 1.00 55.56 96 TYR A O 1
ATOM 769 N N . ALA A 1 97 ? 21.159 54.572 -38.819 1.00 55.28 97 ALA A N 1
ATOM 770 C CA . ALA A 1 97 ? 21.474 55.945 -38.450 1.00 55.28 97 ALA A CA 1
ATOM 771 C C . ALA A 1 97 ? 22.705 56.404 -39.246 1.00 55.28 97 ALA A C 1
ATOM 773 O O . ALA A 1 97 ? 23.793 55.846 -39.098 1.00 55.28 97 ALA A O 1
ATOM 774 N N . LYS A 1 98 ? 22.523 57.384 -40.135 1.00 55.31 98 LYS A N 1
ATOM 775 C CA . LYS A 1 98 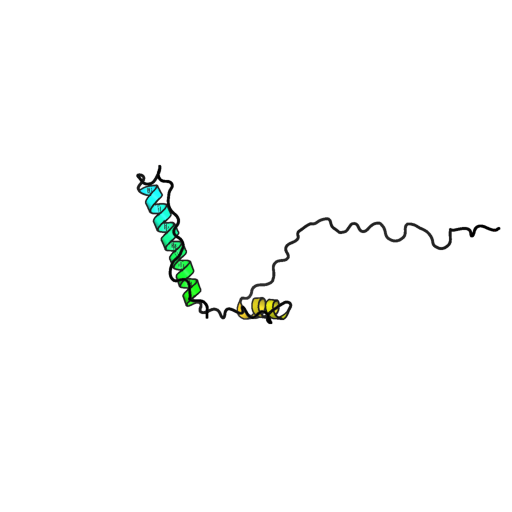? 23.636 58.041 -40.825 1.00 55.31 98 LYS A CA 1
ATOM 776 C C . LYS A 1 98 ? 24.273 59.047 -39.862 1.00 55.31 98 LYS A C 1
ATOM 778 O O . LYS A 1 98 ? 23.543 59.813 -39.236 1.00 55.31 98 LYS A O 1
ATOM 783 N N . LEU A 1 99 ? 25.602 58.989 -39.749 1.00 41.66 99 LEU A N 1
ATOM 784 C CA . LEU A 1 99 ? 26.448 60.027 -39.147 1.00 41.66 99 LEU A CA 1
ATOM 785 C C . LEU A 1 99 ? 26.332 61.342 -39.925 1.00 41.66 99 LEU A C 1
ATOM 787 O O . LEU A 1 99 ? 26.238 61.266 -41.174 1.00 41.66 99 LEU A O 1
#

Organism: NCBI:txid192953

Sequence (99 aa):
MAALLESIIPAYPYTQYNDDPDIVAFFDAYNKLAQEYLDYFNNLNLPCWTSPAITGELLDWIAAGIYGESRPLLQISEDAIARGAYNTIEYNNVAYAKL

Radius of gyration: 28.78 Å; chains: 1; bounding box: 46×74×66 Å

Secondary structure (DSSP, 8-state):
-PPPP-S-------GGGTT-HHHHHHHHHHHHHHHHHHHHHHHTT------TT--THHHHHHIIIII--PPP---S-S-----PPTT-S-TT-------

Foldseek 3Di:
DDDQDQADDADDDDPVCPPPPVVRVVSVVVRVVVNVVSVVVVVVPQDDDPDPVCDDPNVQCCCCPRVVDGDDPPCVDPPPPPPPPPDPDDPDPDDDDDD